Protein AF-X1GRN2-F1 (afdb_monomer_lite)

Structure (mmCIF, N/CA/C/O backbone):
data_AF-X1GRN2-F1
#
_entry.id   AF-X1GRN2-F1
#
loop_
_atom_site.group_PDB
_atom_site.id
_atom_site.type_symbol
_atom_site.label_atom_id
_atom_site.label_alt_id
_atom_site.label_comp_id
_atom_site.label_asym_id
_atom_site.label_entity_id
_atom_site.label_seq_id
_atom_site.pdbx_PDB_ins_code
_atom_site.Cartn_x
_atom_site.Cartn_y
_atom_site.Cartn_z
_atom_site.occupancy
_atom_site.B_iso_or_equiv
_atom_site.auth_seq_id
_atom_site.auth_comp_id
_atom_site.auth_asym_id
_atom_site.auth_atom_id
_atom_site.pdbx_PDB_model_num
ATOM 1 N N . MET A 1 1 ? -11.499 -2.468 15.805 1.00 91.88 1 MET A N 1
ATOM 2 C CA . MET A 1 1 ? -10.152 -2.960 15.404 1.00 91.88 1 MET A CA 1
ATOM 3 C C . MET A 1 1 ? -9.260 -1.812 14.922 1.00 91.88 1 MET A C 1
ATOM 5 O O . MET A 1 1 ? -9.743 -0.946 14.208 1.00 91.88 1 MET A O 1
ATOM 9 N N . GLN A 1 2 ? -7.963 -1.822 15.262 1.00 95.19 2 GLN A N 1
ATOM 10 C CA . GLN A 1 2 ? -7.002 -0.780 14.858 1.00 95.19 2 GLN A CA 1
ATOM 11 C C . GLN A 1 2 ? -6.201 -1.164 13.611 1.00 95.19 2 GLN A C 1
ATOM 13 O O . GLN A 1 2 ? -5.688 -2.275 13.525 1.00 95.19 2 GLN A O 1
ATOM 18 N N . LEU A 1 3 ? -6.020 -0.231 12.679 1.00 97.25 3 LEU A N 1
ATOM 19 C CA . LEU A 1 3 ? -5.101 -0.353 11.545 1.00 97.25 3 LEU A CA 1
ATOM 20 C C . LEU A 1 3 ? -4.043 0.745 11.642 1.00 97.25 3 LEU A C 1
ATOM 22 O O . LEU A 1 3 ? -4.374 1.903 11.893 1.00 97.25 3 LEU A O 1
ATOM 26 N N . ARG A 1 4 ? -2.771 0.418 11.410 1.00 98.19 4 ARG A N 1
ATOM 27 C CA . ARG A 1 4 ? -1.674 1.397 11.471 1.00 98.19 4 ARG A CA 1
ATOM 28 C C . ARG A 1 4 ? -1.023 1.559 10.108 1.00 98.19 4 ARG A C 1
ATOM 30 O O . ARG A 1 4 ? -0.645 0.565 9.492 1.00 98.19 4 ARG A O 1
ATOM 37 N N . LEU A 1 5 ? -0.854 2.798 9.650 1.00 97.94 5 LEU A N 1
ATOM 38 C CA . LEU A 1 5 ? -0.146 3.097 8.404 1.00 97.94 5 LEU A CA 1
ATOM 39 C C . LEU A 1 5 ? 1.332 2.689 8.465 1.00 97.94 5 LEU A C 1
ATOM 41 O O . LEU A 1 5 ? 1.926 2.597 9.542 1.00 97.94 5 LEU A O 1
ATOM 45 N N . HIS A 1 6 ? 1.952 2.478 7.303 1.00 96.12 6 HIS A N 1
ATOM 46 C CA . HIS A 1 6 ? 3.406 2.327 7.251 1.00 96.12 6 HIS A CA 1
ATOM 47 C C . HIS A 1 6 ? 4.138 3.578 7.747 1.00 96.12 6 HIS A C 1
ATOM 49 O O . HIS A 1 6 ? 3.748 4.712 7.474 1.00 96.12 6 HIS A O 1
ATOM 55 N N . ASP A 1 7 ? 5.268 3.359 8.425 1.00 92.50 7 ASP A N 1
ATOM 56 C CA . ASP A 1 7 ? 6.076 4.430 9.019 1.00 92.50 7 ASP A CA 1
ATOM 57 C C . ASP A 1 7 ? 6.679 5.383 7.969 1.00 92.50 7 ASP A C 1
ATOM 59 O O . ASP A 1 7 ? 7.041 6.514 8.295 1.00 92.50 7 ASP A O 1
ATOM 63 N N . ASN A 1 8 ? 6.790 4.925 6.717 1.00 89.56 8 ASN A N 1
ATOM 64 C CA . ASN A 1 8 ? 7.317 5.674 5.579 1.00 89.56 8 ASN A CA 1
ATOM 65 C C . ASN A 1 8 ? 6.245 6.429 4.776 1.00 89.56 8 ASN A C 1
ATOM 67 O O . ASN A 1 8 ? 6.605 7.023 3.762 1.00 89.56 8 ASN A O 1
ATOM 71 N N . VAL A 1 9 ? 4.976 6.428 5.203 1.00 92.25 9 VAL A N 1
ATOM 72 C CA . VAL A 1 9 ? 3.949 7.302 4.616 1.00 92.25 9 VAL A CA 1
ATOM 73 C C . VAL A 1 9 ? 4.321 8.756 4.904 1.00 92.25 9 VAL A C 1
ATOM 75 O O . VAL A 1 9 ? 4.474 9.157 6.060 1.00 92.25 9 VAL A O 1
ATOM 78 N N 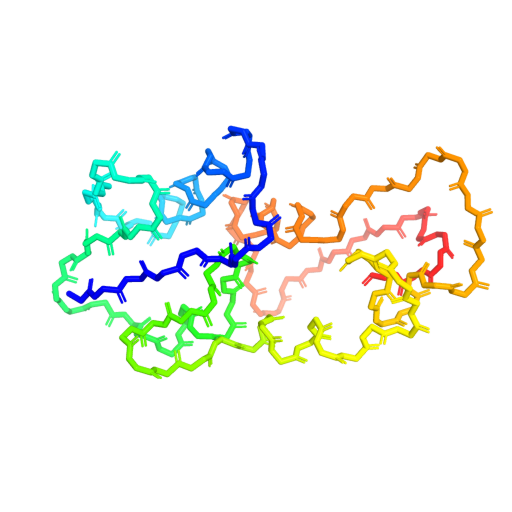. GLN A 1 10 ? 4.501 9.540 3.842 1.00 89.25 10 GLN A N 1
ATOM 79 C CA . GLN A 1 10 ? 5.012 10.914 3.910 1.00 89.25 10 GLN A CA 1
ATOM 80 C C . GLN A 1 10 ? 4.064 11.926 3.278 1.00 89.25 10 GLN A C 1
ATOM 82 O O . GLN A 1 10 ? 4.087 13.102 3.646 1.00 89.25 10 GLN A O 1
ATOM 87 N N . PHE A 1 11 ? 3.237 11.496 2.328 1.00 93.00 11 PHE A N 1
ATOM 88 C CA . PHE A 1 11 ? 2.403 12.389 1.544 1.00 93.00 11 PHE A CA 1
ATOM 89 C C . PHE A 1 11 ? 0.920 12.211 1.859 1.00 93.00 11 PHE A C 1
ATOM 91 O O . PHE A 1 11 ? 0.421 11.105 2.043 1.00 93.00 11 PHE A O 1
ATOM 98 N N . ILE A 1 12 ? 0.176 13.319 1.819 1.00 94.88 12 ILE A N 1
ATOM 99 C CA . ILE A 1 12 ? -1.274 13.327 2.070 1.00 94.88 12 ILE A CA 1
ATOM 100 C C . ILE A 1 12 ? -2.019 12.407 1.093 1.00 94.88 12 ILE A C 1
ATOM 102 O O . ILE A 1 12 ? -2.999 11.773 1.473 1.00 94.88 12 ILE A O 1
ATOM 106 N N . TYR A 1 13 ? -1.555 12.281 -0.155 1.00 95.31 13 TYR A N 1
ATOM 107 C CA . TYR A 1 13 ? -2.217 11.400 -1.117 1.00 95.31 13 TYR A CA 1
ATOM 108 C C . TYR A 1 13 ? -2.155 9.924 -0.697 1.00 95.31 13 TYR A C 1
ATOM 110 O O . TYR A 1 13 ? -3.068 9.180 -1.024 1.00 95.31 13 TYR A O 1
ATOM 118 N N . GLU A 1 14 ? -1.129 9.493 0.039 1.00 96.38 14 GLU A N 1
ATOM 119 C CA . GLU A 1 14 ? -1.003 8.114 0.526 1.00 96.38 14 GLU A CA 1
ATOM 120 C C . GLU A 1 14 ? -2.028 7.829 1.627 1.00 96.38 14 GLU A C 1
ATOM 122 O O . GLU A 1 14 ? -2.693 6.794 1.600 1.00 96.38 14 GLU A O 1
ATOM 127 N N . LEU A 1 15 ? -2.234 8.792 2.534 1.00 97.25 15 LEU A N 1
ATOM 128 C CA . LEU A 1 15 ? -3.321 8.752 3.513 1.00 97.25 15 LEU A CA 1
ATOM 129 C C . LEU A 1 15 ? -4.681 8.654 2.809 1.00 97.25 15 LEU A C 1
ATOM 131 O O . LEU A 1 15 ? -5.510 7.820 3.166 1.00 97.25 15 LEU A O 1
ATOM 135 N N . VAL A 1 16 ? -4.897 9.473 1.776 1.00 97.69 16 VAL A N 1
ATOM 136 C CA . VAL A 1 16 ? -6.135 9.441 0.984 1.00 97.69 16 VAL A CA 1
ATOM 137 C C . VAL A 1 16 ? -6.297 8.101 0.263 1.00 97.69 16 VAL A C 1
ATOM 139 O O . VAL A 1 16 ? -7.404 7.576 0.216 1.00 97.69 16 VAL A O 1
ATOM 142 N N . MET A 1 17 ? -5.228 7.505 -0.267 1.00 97.88 17 MET A N 1
ATOM 143 C CA . MET A 1 17 ? -5.298 6.177 -0.884 1.00 97.88 17 MET A CA 1
ATOM 144 C C . MET A 1 17 ? -5.675 5.095 0.134 1.00 97.88 17 MET A C 1
ATOM 146 O O . MET A 1 17 ? -6.521 4.261 -0.176 1.00 97.88 17 MET A O 1
ATOM 150 N N . ALA A 1 18 ? -5.126 5.138 1.352 1.00 97.56 18 ALA A N 1
ATOM 151 C CA . ALA A 1 18 ? -5.508 4.225 2.433 1.00 97.56 18 ALA A CA 1
ATOM 152 C C . ALA A 1 18 ? -6.999 4.361 2.799 1.00 97.56 18 ALA A C 1
ATOM 154 O O . ALA A 1 18 ? -7.716 3.367 2.890 1.00 97.56 18 ALA A O 1
ATOM 155 N N . GLN A 1 19 ? -7.492 5.599 2.922 1.00 97.56 19 GLN A N 1
ATOM 156 C CA . GLN A 1 19 ? -8.913 5.890 3.150 1.00 97.56 19 GLN A CA 1
ATOM 157 C C . GLN A 1 19 ? -9.800 5.349 2.020 1.00 97.56 19 GLN A C 1
ATOM 159 O O . GLN A 1 19 ? -10.837 4.737 2.267 1.00 97.56 19 GLN A O 1
ATOM 164 N N . ARG A 1 20 ? -9.394 5.560 0.762 1.00 97.69 20 ARG A N 1
ATOM 165 C CA . ARG A 1 20 ? -10.137 5.089 -0.416 1.00 97.69 20 ARG A CA 1
ATOM 166 C C . ARG A 1 20 ? -10.145 3.569 -0.520 1.00 97.69 20 ARG A C 1
ATOM 168 O O . ARG A 1 20 ? -11.156 3.019 -0.936 1.00 97.69 20 ARG A O 1
ATOM 175 N N . GLU A 1 21 ? -9.058 2.906 -0.140 1.00 95.69 21 GLU A N 1
ATOM 176 C CA . GLU A 1 21 ? -8.962 1.446 -0.103 1.00 95.69 21 GLU A CA 1
ATOM 177 C C . GLU A 1 21 ? -9.968 0.845 0.890 1.00 95.69 21 GLU A C 1
ATOM 179 O O . GLU A 1 21 ? -10.709 -0.068 0.525 1.00 95.69 21 GLU A O 1
ATOM 184 N N . LEU A 1 22 ? -10.063 1.401 2.104 1.00 95.31 22 LEU A N 1
ATOM 185 C CA . LEU A 1 22 ? -11.067 0.984 3.090 1.00 95.31 22 LEU A CA 1
ATOM 186 C C . LEU A 1 22 ? -12.494 1.288 2.618 1.00 95.31 22 LEU A C 1
ATOM 188 O O . LEU A 1 22 ? -13.353 0.408 2.653 1.00 95.31 22 LEU A O 1
ATOM 192 N N . ALA A 1 23 ? -12.734 2.491 2.090 1.00 95.06 23 ALA A N 1
ATOM 193 C CA . ALA A 1 23 ? -14.046 2.872 1.572 1.00 95.06 23 ALA A CA 1
ATOM 194 C C . ALA A 1 23 ? -14.506 1.962 0.415 1.00 95.06 23 ALA A C 1
ATOM 196 O O . ALA A 1 23 ? -15.663 1.553 0.374 1.00 95.06 23 ALA A O 1
ATOM 197 N N . ALA A 1 24 ? -13.604 1.596 -0.503 1.00 93.50 24 ALA A N 1
ATOM 198 C CA . ALA A 1 24 ? -13.896 0.666 -1.598 1.00 93.50 24 ALA A CA 1
ATOM 199 C C . ALA A 1 24 ? -14.172 -0.763 -1.105 1.00 93.50 24 ALA A C 1
ATOM 201 O O . ALA A 1 24 ? -14.940 -1.498 -1.723 1.00 93.50 24 ALA A O 1
ATOM 202 N N . ALA A 1 25 ? -13.586 -1.152 0.029 1.00 91.12 25 ALA A N 1
ATOM 203 C CA . ALA A 1 25 ? -13.907 -2.399 0.712 1.00 91.12 25 ALA A CA 1
ATOM 204 C C . ALA A 1 25 ? -15.227 -2.339 1.510 1.00 91.12 25 ALA A C 1
ATOM 206 O O . ALA A 1 25 ? -15.605 -3.347 2.105 1.00 91.12 25 ALA A O 1
ATOM 207 N N . GLY A 1 26 ? -15.932 -1.198 1.510 1.00 92.06 26 GLY A N 1
ATOM 208 C CA . GLY A 1 26 ? -17.170 -0.995 2.266 1.00 92.06 26 GLY A CA 1
ATOM 209 C C . GLY A 1 26 ? -16.942 -0.876 3.773 1.00 92.06 26 GLY A C 1
ATOM 210 O O . GLY A 1 26 ? -17.807 -1.265 4.550 1.00 92.06 26 GLY A O 1
ATOM 211 N N . ILE A 1 27 ? -15.760 -0.408 4.180 1.00 93.12 27 ILE A N 1
ATOM 212 C CA . ILE A 1 27 ? -15.345 -0.330 5.579 1.00 93.12 27 ILE A CA 1
ATOM 213 C C . ILE A 1 27 ? -15.470 1.111 6.060 1.00 93.12 27 ILE A C 1
ATOM 215 O O . ILE A 1 27 ? -14.782 1.994 5.546 1.00 93.12 27 ILE A O 1
ATOM 219 N N . ASP A 1 28 ? -16.303 1.322 7.077 1.00 93.75 28 ASP A N 1
ATOM 220 C CA . ASP A 1 28 ? -16.355 2.581 7.816 1.00 93.75 28 ASP A CA 1
ATOM 221 C C . ASP A 1 28 ? -15.168 2.682 8.780 1.00 93.75 28 ASP A C 1
ATOM 223 O O . ASP A 1 28 ? -14.775 1.701 9.423 1.00 93.75 28 ASP A O 1
ATOM 227 N N . PHE A 1 29 ? -14.593 3.880 8.877 1.00 95.88 29 PHE A N 1
ATOM 228 C CA . PHE A 1 29 ? -13.407 4.133 9.685 1.00 95.88 29 PHE A CA 1
ATOM 229 C C . PHE A 1 29 ? -13.390 5.547 10.271 1.00 95.88 29 PHE A C 1
ATOM 231 O O . PHE A 1 29 ? -13.903 6.495 9.674 1.00 95.88 29 PHE A O 1
ATOM 238 N N . GLU A 1 30 ? -12.706 5.690 11.400 1.00 97.19 30 GLU A N 1
ATOM 239 C CA . GLU A 1 30 ? -12.285 6.968 11.971 1.00 97.19 30 GLU A CA 1
ATOM 240 C C . GLU A 1 30 ? -10.758 7.059 11.939 1.00 97.19 30 GLU A C 1
ATOM 242 O O . GLU A 1 30 ? -10.063 6.064 12.136 1.00 97.19 30 GLU A O 1
ATOM 247 N N . VAL A 1 31 ? -10.220 8.247 11.667 1.00 97.19 31 VAL A N 1
ATOM 248 C CA . VAL A 1 31 ? -8.769 8.477 11.607 1.00 97.19 31 VAL A CA 1
ATOM 249 C C . VAL A 1 31 ? -8.338 9.231 12.859 1.00 97.19 31 VAL A C 1
ATOM 251 O O . VAL A 1 31 ? -8.947 10.240 13.211 1.00 97.19 31 VAL A O 1
ATOM 254 N N . SER A 1 32 ? -7.280 8.759 13.515 1.00 97.06 32 SER A N 1
ATOM 255 C CA . SER A 1 32 ? -6.683 9.412 14.682 1.00 97.06 32 SER A CA 1
ATOM 256 C C . SER A 1 32 ? -6.132 10.806 14.360 1.00 97.06 32 SER A C 1
ATOM 258 O O . SER A 1 32 ? -5.804 11.122 13.216 1.00 97.06 32 SER A O 1
ATOM 260 N N . GLU A 1 33 ? -5.947 11.637 15.390 1.00 96.19 33 GLU A N 1
ATOM 261 C CA . GLU A 1 33 ? -5.403 12.999 15.242 1.00 96.19 33 GLU A CA 1
ATOM 262 C C . GLU A 1 33 ? -3.991 13.033 14.633 1.00 96.19 33 GLU A C 1
ATOM 264 O O . GLU A 1 33 ? -3.646 13.969 13.914 1.00 96.19 33 GLU A O 1
ATOM 269 N N . ASP A 1 34 ? -3.175 12.002 14.884 1.00 94.31 34 ASP A N 1
ATOM 270 C CA . ASP A 1 34 ? -1.833 11.872 14.302 1.00 94.31 34 ASP A CA 1
ATOM 271 C C . ASP A 1 34 ? -1.846 11.404 12.835 1.00 94.31 34 ASP A C 1
ATOM 273 O O . ASP A 1 34 ? -0.788 11.319 12.207 1.00 94.31 34 ASP A O 1
ATOM 277 N N . LEU A 1 35 ? -3.035 11.120 12.286 1.00 96.38 35 LEU A N 1
ATOM 278 C CA . LEU A 1 35 ? -3.280 10.642 10.927 1.00 96.38 35 LEU A CA 1
ATOM 279 C C . LEU A 1 35 ? -2.579 9.316 10.591 1.00 96.38 35 LEU A C 1
ATOM 281 O O . LEU A 1 35 ? -2.350 9.021 9.416 1.00 96.38 35 LEU A O 1
ATOM 285 N N . ARG A 1 36 ? -2.212 8.512 11.598 1.00 96.94 36 ARG A N 1
ATOM 286 C CA . ARG A 1 36 ? -1.486 7.242 11.405 1.00 96.94 36 ARG A CA 1
ATOM 287 C C . ARG A 1 36 ? -2.270 6.003 11.786 1.00 96.94 36 ARG A C 1
ATOM 289 O O . ARG A 1 36 ? -1.891 4.912 11.352 1.00 96.94 36 ARG A O 1
ATOM 296 N N . VAL A 1 37 ? -3.312 6.148 12.594 1.00 97.81 37 VAL A N 1
ATOM 297 C CA . VAL A 1 37 ? -4.125 5.040 13.085 1.00 97.81 37 VAL A CA 1
ATOM 298 C C . VAL A 1 37 ? -5.552 5.211 12.594 1.00 97.81 37 VAL A C 1
ATOM 300 O O . VAL A 1 37 ? -6.097 6.311 12.561 1.00 97.81 37 VAL A O 1
ATOM 303 N N . PHE A 1 38 ? -6.134 4.103 12.162 1.00 97.44 38 PHE A N 1
ATOM 304 C CA . PHE A 1 38 ? -7.514 4.028 11.728 1.00 97.44 38 PHE A CA 1
ATOM 305 C C . PHE A 1 38 ? -8.242 3.081 12.667 1.00 97.44 38 PHE A C 1
ATOM 307 O O . PHE A 1 38 ? -7.824 1.935 12.845 1.00 97.44 38 PHE A O 1
ATOM 314 N N . GLU A 1 39 ? -9.325 3.564 13.250 1.00 96.38 39 GLU A N 1
ATOM 315 C CA . GLU A 1 39 ? -10.258 2.757 14.020 1.00 96.38 39 GLU A CA 1
ATOM 316 C C . GLU A 1 39 ? -11.362 2.288 13.081 1.00 96.38 39 GLU A C 1
ATOM 318 O O . GLU A 1 39 ? -12.025 3.100 12.435 1.00 96.38 39 GLU A O 1
ATOM 323 N N . VAL A 1 40 ? -11.545 0.975 12.977 1.00 93.94 40 VAL A N 1
ATOM 324 C CA . VAL A 1 40 ? -12.600 0.362 12.162 1.00 93.94 40 VAL A CA 1
ATOM 325 C C . VAL A 1 40 ? -13.531 -0.472 13.031 1.00 93.94 40 VAL A C 1
ATOM 327 O O . VAL A 1 40 ? -13.107 -1.022 14.053 1.00 93.94 40 VAL A O 1
ATOM 330 N N . GLN A 1 41 ? -14.799 -0.577 12.629 1.00 85.06 41 GLN A N 1
ATOM 331 C CA . GLN A 1 41 ? -15.797 -1.360 13.363 1.00 85.06 41 GLN A CA 1
ATOM 332 C C . GLN A 1 41 ? -15.427 -2.852 13.420 1.00 85.06 41 GLN A C 1
ATOM 334 O O . GLN A 1 41 ? -14.780 -3.393 12.520 1.00 85.06 41 GLN A O 1
ATOM 339 N N . ASP A 1 42 ? -15.842 -3.524 14.492 1.00 69.44 42 ASP A N 1
ATOM 340 C CA . ASP A 1 42 ? -15.618 -4.959 14.666 1.00 69.44 42 ASP A CA 1
ATOM 341 C C . ASP A 1 42 ? -16.577 -5.782 13.779 1.00 69.44 42 ASP A C 1
ATOM 343 O O . ASP A 1 42 ? -17.712 -5.378 13.532 1.00 69.44 42 ASP A O 1
ATOM 347 N N . GLY A 1 43 ? -16.122 -6.943 13.286 1.00 67.00 43 GLY A N 1
ATOM 348 C CA . GLY A 1 43 ? -16.890 -7.819 12.377 1.00 67.00 43 GLY A CA 1
ATOM 349 C C . GLY A 1 43 ? -16.410 -7.842 10.918 1.00 67.00 43 GLY A C 1
ATOM 350 O O . GLY A 1 43 ? -17.003 -8.521 10.082 1.00 67.00 43 GLY A O 1
ATOM 351 N N . LEU A 1 44 ? -15.329 -7.125 10.613 1.00 79.75 44 LEU A N 1
ATOM 352 C CA . LEU A 1 44 ? -14.643 -7.166 9.319 1.00 79.75 44 LEU A CA 1
ATOM 353 C C . LEU A 1 44 ? -13.859 -8.469 9.130 1.00 79.75 44 LEU A C 1
ATOM 355 O O . LEU A 1 44 ? -13.573 -9.165 10.097 1.00 79.75 44 LEU A O 1
ATOM 359 N N . ASP A 1 45 ? -13.477 -8.765 7.887 1.00 86.75 45 ASP A N 1
ATOM 360 C CA . ASP A 1 45 ? -12.537 -9.840 7.551 1.00 86.75 45 ASP A CA 1
ATOM 361 C C . ASP A 1 45 ? -11.084 -9.332 7.712 1.00 86.75 45 ASP A C 1
ATOM 363 O O . ASP A 1 45 ? -10.567 -8.650 6.813 1.00 86.75 45 ASP A O 1
ATOM 367 N N . PRO A 1 46 ? -10.408 -9.612 8.848 1.00 89.94 46 PRO A N 1
ATOM 368 C CA . PRO A 1 46 ? -9.042 -9.155 9.080 1.00 89.94 46 PRO A CA 1
ATOM 369 C C . PRO A 1 46 ? -8.047 -9.831 8.137 1.00 89.94 46 PRO A C 1
ATOM 371 O O . PRO A 1 46 ? -7.041 -9.219 7.778 1.00 89.94 46 PRO A O 1
ATOM 374 N N . GLU A 1 47 ? -8.322 -11.061 7.690 1.00 92.44 47 GLU A N 1
ATOM 375 C CA . GLU A 1 47 ? -7.431 -11.794 6.796 1.00 92.44 47 GLU A CA 1
ATOM 376 C C . GLU A 1 47 ? -7.349 -11.085 5.446 1.00 92.44 47 GLU A C 1
ATOM 378 O O . GLU A 1 47 ? -6.255 -10.842 4.930 1.00 92.44 47 GLU A O 1
ATOM 383 N N . ARG A 1 48 ? -8.488 -10.639 4.905 1.00 91.06 48 ARG A N 1
ATOM 384 C CA . ARG A 1 48 ? -8.494 -9.843 3.674 1.00 91.06 48 ARG A CA 1
ATOM 385 C C . ARG A 1 48 ? -7.635 -8.584 3.804 1.00 91.06 48 ARG A C 1
ATOM 387 O O . ARG A 1 48 ? -6.888 -8.279 2.875 1.00 91.06 48 ARG A O 1
ATOM 394 N N . LEU A 1 49 ? -7.703 -7.867 4.926 1.00 93.38 49 LEU A N 1
ATOM 395 C CA . LEU A 1 49 ? -6.904 -6.654 5.147 1.00 93.38 49 LEU A CA 1
ATOM 396 C C . LEU A 1 49 ? -5.411 -6.962 5.294 1.00 93.38 49 LEU A C 1
ATOM 398 O O . LEU A 1 49 ? -4.592 -6.284 4.668 1.00 93.38 49 LEU A O 1
ATOM 402 N N . LEU A 1 50 ? -5.057 -8.013 6.036 1.00 96.19 50 LEU A N 1
ATOM 403 C CA . LEU A 1 50 ? -3.676 -8.476 6.197 1.00 96.19 50 LEU A CA 1
ATOM 404 C C . LEU A 1 50 ? -3.040 -8.857 4.858 1.00 96.19 50 LEU A C 1
ATOM 406 O O . LEU A 1 50 ? -1.909 -8.469 4.570 1.00 96.19 50 LEU A O 1
ATOM 410 N N . ARG A 1 51 ? -3.787 -9.573 4.014 1.00 94.88 51 ARG A N 1
ATOM 411 C CA . ARG A 1 51 ? -3.312 -10.058 2.713 1.00 94.88 51 ARG A CA 1
ATOM 412 C C . ARG A 1 51 ? -3.286 -8.980 1.642 1.00 94.88 51 ARG A C 1
ATOM 414 O O . ARG A 1 51 ? -2.446 -9.022 0.740 1.00 94.88 51 ARG A O 1
ATOM 421 N N . ARG A 1 52 ? -4.251 -8.054 1.663 1.00 92.31 52 ARG A N 1
ATOM 422 C CA . ARG A 1 52 ? -4.534 -7.207 0.497 1.00 92.31 52 ARG A CA 1
ATOM 423 C C . ARG A 1 52 ? -4.136 -5.756 0.637 1.00 92.31 52 ARG A C 1
ATOM 425 O O . ARG A 1 52 ? -3.769 -5.194 -0.396 1.00 92.31 52 ARG A O 1
ATOM 432 N N . SER A 1 53 ? -4.195 -5.190 1.836 1.00 95.25 53 SER A N 1
ATOM 433 C CA . SER A 1 53 ? -4.011 -3.753 2.031 1.00 95.25 53 SER A CA 1
ATOM 434 C C . SER A 1 53 ? -2.654 -3.257 1.531 1.00 95.25 53 SER A C 1
ATOM 436 O O . SER A 1 53 ? -1.655 -3.978 1.571 1.00 95.25 53 SER A O 1
ATOM 438 N N . ALA A 1 54 ? -2.633 -2.038 0.997 1.00 96.19 54 ALA A N 1
ATOM 439 C CA . ALA A 1 54 ? -1.426 -1.442 0.438 1.00 96.19 54 ALA A CA 1
ATOM 440 C C . ALA A 1 54 ? -0.688 -0.580 1.461 1.00 96.19 54 ALA A C 1
ATOM 442 O O . ALA A 1 54 ? 0.538 -0.581 1.494 1.00 96.19 54 ALA A O 1
ATOM 443 N N . TYR A 1 55 ? -1.430 0.193 2.257 1.00 97.06 55 TYR A N 1
ATOM 444 C CA . TYR A 1 55 ? -0.891 1.296 3.061 1.00 97.06 55 TYR A CA 1
ATOM 445 C C . TYR A 1 55 ? -0.852 1.035 4.567 1.00 97.06 55 TYR A C 1
ATOM 447 O O . TYR A 1 55 ? -0.307 1.856 5.311 1.00 97.06 55 TYR A O 1
ATOM 455 N N . PHE A 1 56 ? -1.348 -0.112 5.019 1.00 97.44 56 PHE A N 1
ATOM 456 C CA . PHE A 1 56 ? -1.315 -0.488 6.425 1.00 97.44 56 PHE A CA 1
ATOM 457 C C . PHE A 1 56 ? -0.134 -1.414 6.707 1.00 97.44 56 PHE A C 1
ATOM 459 O O . PHE A 1 56 ? 0.043 -2.442 6.060 1.00 97.44 56 PHE A O 1
ATOM 466 N N . LYS A 1 57 ? 0.669 -1.046 7.704 1.00 97.88 57 LYS A N 1
ATOM 467 C CA . LYS A 1 57 ? 1.729 -1.881 8.269 1.00 97.88 57 LYS A CA 1
ATOM 468 C C . LYS A 1 57 ? 1.150 -3.032 9.080 1.00 97.88 57 LYS A C 1
ATOM 470 O O . LYS A 1 57 ? 1.687 -4.134 9.012 1.00 97.88 57 LYS A O 1
ATOM 475 N N . SER A 1 58 ? 0.092 -2.770 9.847 1.00 97.88 58 SER A N 1
ATOM 476 C CA . SER A 1 58 ? -0.532 -3.770 10.711 1.00 97.88 58 SER A CA 1
ATOM 477 C C . SER A 1 58 ? -2.052 -3.651 10.776 1.00 97.88 58 SER A C 1
ATOM 479 O O . SER A 1 58 ? -2.617 -2.565 10.603 1.00 97.88 58 SER A O 1
ATOM 481 N N . VAL A 1 59 ? -2.679 -4.792 11.061 1.00 96.38 59 VAL A N 1
ATOM 482 C CA . VAL A 1 59 ? -4.095 -4.958 11.400 1.00 96.38 59 VAL A CA 1
ATOM 483 C C . VAL A 1 59 ? -4.143 -5.559 12.802 1.00 96.38 59 VAL A C 1
ATOM 485 O O . VAL A 1 59 ? -3.771 -6.711 13.008 1.00 96.38 59 VAL A O 1
ATOM 488 N N . GLY A 1 60 ? -4.520 -4.755 13.792 1.00 94.44 60 GLY A N 1
ATOM 489 C CA . GLY A 1 60 ? -4.251 -5.058 15.194 1.00 94.44 60 GLY A CA 1
ATOM 490 C C . GLY A 1 60 ? -2.745 -5.201 15.434 1.00 94.44 60 GLY A C 1
ATOM 491 O O . GLY A 1 60 ? -1.959 -4.321 15.069 1.00 94.44 60 GLY A O 1
ATOM 492 N N . GLU A 1 61 ? -2.354 -6.326 16.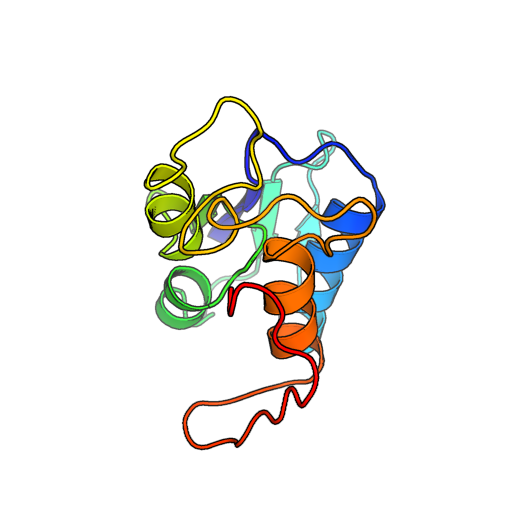027 1.00 94.69 61 GLU A N 1
ATOM 493 C CA . GLU A 1 61 ? -0.954 -6.672 16.313 1.00 94.69 61 GLU A CA 1
ATOM 494 C C . GLU A 1 61 ? -0.256 -7.400 15.147 1.00 94.69 61 GLU A C 1
ATOM 496 O O . GLU A 1 61 ? 0.969 -7.516 15.135 1.00 94.69 61 GLU A O 1
ATOM 501 N N . GLU A 1 62 ? -1.013 -7.853 14.144 1.00 97.25 62 GLU A N 1
ATOM 502 C CA . GLU A 1 62 ? -0.516 -8.652 13.021 1.00 97.25 62 GLU A CA 1
ATOM 503 C C . GLU A 1 62 ? 0.011 -7.757 11.889 1.00 97.25 62 GLU A C 1
ATOM 505 O O . GLU A 1 62 ? -0.626 -6.773 11.498 1.00 97.25 62 GLU A O 1
ATOM 510 N N . LEU A 1 63 ? 1.178 -8.096 11.333 1.00 98.12 63 LEU A N 1
ATOM 511 C CA . LEU A 1 63 ? 1.783 -7.365 10.213 1.00 98.12 63 LEU A CA 1
ATOM 512 C C . LEU A 1 63 ? 1.175 -7.800 8.875 1.00 98.12 63 LEU A C 1
ATOM 514 O O . LEU A 1 63 ? 0.901 -8.977 8.654 1.00 98.12 63 LEU A O 1
ATOM 518 N N . THR A 1 64 ? 1.005 -6.853 7.954 1.00 97.81 64 THR A N 1
ATOM 519 C CA . THR A 1 64 ? 0.438 -7.133 6.626 1.00 97.81 64 THR A CA 1
ATOM 520 C C . THR A 1 64 ? 1.449 -7.800 5.695 1.00 97.81 64 THR A C 1
ATOM 522 O O . THR A 1 64 ? 2.658 -7.569 5.779 1.00 97.81 64 THR A O 1
ATOM 525 N N . ASP A 1 65 ? 0.955 -8.557 4.714 1.00 96.12 65 ASP A N 1
ATOM 526 C CA . ASP A 1 65 ? 1.787 -9.141 3.654 1.00 96.12 65 ASP A CA 1
ATOM 527 C C . ASP A 1 65 ? 2.571 -8.057 2.902 1.00 96.12 65 ASP A C 1
ATOM 529 O O . ASP A 1 65 ? 3.734 -8.250 2.542 1.00 96.12 65 ASP A O 1
ATOM 533 N N . TYR A 1 66 ? 1.963 -6.883 2.700 1.00 95.12 66 TYR A N 1
ATOM 534 C CA . TYR A 1 66 ? 2.625 -5.768 2.027 1.00 95.12 66 TYR A CA 1
ATOM 535 C C . TYR A 1 66 ? 3.812 -5.230 2.836 1.00 95.12 66 TYR A C 1
ATOM 537 O O . TYR A 1 66 ? 4.857 -4.909 2.263 1.00 95.12 66 TYR A O 1
ATOM 545 N N . HIS A 1 67 ? 3.705 -5.202 4.169 1.00 95.75 67 HIS A N 1
ATOM 546 C CA . HIS A 1 67 ? 4.827 -4.876 5.045 1.00 95.75 67 HIS A CA 1
ATOM 547 C C . HIS A 1 67 ? 5.988 -5.856 4.901 1.00 95.75 67 HIS A C 1
ATOM 549 O O . HIS A 1 67 ? 7.135 -5.412 4.784 1.00 95.75 67 HIS A O 1
ATOM 555 N N . PHE A 1 68 ? 5.707 -7.159 4.835 1.00 94.69 68 PHE A N 1
ATOM 556 C CA . PHE A 1 68 ? 6.733 -8.174 4.596 1.00 94.69 68 PHE A CA 1
ATOM 557 C C . PHE A 1 68 ? 7.380 -8.032 3.211 1.00 94.69 68 PHE A C 1
ATOM 559 O O . PHE A 1 68 ? 8.606 -8.072 3.105 1.00 94.69 68 PHE A O 1
ATOM 566 N N . ILE A 1 69 ? 6.594 -7.785 2.156 1.00 92.50 69 ILE A N 1
ATOM 567 C CA . ILE A 1 69 ? 7.102 -7.562 0.789 1.00 92.50 69 ILE A CA 1
ATOM 568 C C . ILE A 1 69 ? 8.095 -6.390 0.744 1.00 92.50 69 ILE A C 1
ATOM 570 O O . ILE A 1 69 ? 9.158 -6.501 0.126 1.00 92.50 69 ILE A O 1
ATOM 574 N N . GLN A 1 70 ? 7.790 -5.284 1.429 1.00 91.81 70 GLN A N 1
ATOM 575 C CA . GLN A 1 70 ? 8.672 -4.115 1.489 1.00 91.81 70 GLN A CA 1
ATOM 576 C C . GLN A 1 70 ? 10.033 -4.411 2.143 1.00 91.81 70 GLN A C 1
ATOM 578 O O . GLN A 1 70 ? 11.015 -3.748 1.803 1.00 91.81 70 GLN A O 1
ATOM 583 N N . GLN A 1 71 ? 10.138 -5.423 3.018 1.00 89.94 71 GLN A N 1
ATOM 584 C CA . GLN A 1 71 ? 11.414 -5.805 3.643 1.00 89.94 71 GLN A CA 1
ATOM 585 C C . GLN A 1 71 ? 12.419 -6.396 2.642 1.00 89.94 71 GLN A C 1
ATOM 587 O O . GLN A 1 71 ? 13.622 -6.375 2.892 1.00 89.94 71 GLN A O 1
ATOM 592 N N . TYR A 1 72 ? 11.962 -6.864 1.475 1.00 88.56 72 TYR A N 1
ATOM 593 C CA . TYR A 1 72 ? 12.831 -7.343 0.392 1.00 88.56 72 TYR A CA 1
ATOM 594 C C . TYR A 1 72 ? 13.413 -6.211 -0.471 1.00 88.56 72 TYR A C 1
ATOM 596 O O . TYR A 1 72 ? 13.902 -6.445 -1.579 1.00 88.56 72 TYR A O 1
ATOM 604 N N . ASN A 1 73 ? 13.373 -4.970 0.013 1.00 88.81 73 ASN A N 1
ATOM 605 C CA . ASN A 1 73 ? 14.048 -3.847 -0.616 1.00 88.81 73 ASN A CA 1
ATOM 606 C C . ASN A 1 73 ? 15.569 -4.058 -0.664 1.00 88.81 73 ASN A C 1
ATOM 608 O O . ASN A 1 73 ? 16.208 -4.412 0.324 1.00 88.81 73 ASN A O 1
ATOM 612 N N . ARG A 1 74 ? 16.160 -3.836 -1.841 1.00 86.88 74 ARG A N 1
ATOM 613 C CA . ARG A 1 74 ? 17.592 -4.062 -2.099 1.00 86.88 74 ARG A CA 1
ATOM 614 C C . ARG A 1 74 ? 18.422 -2.782 -2.071 1.00 86.88 74 ARG A C 1
ATOM 616 O O . ARG A 1 74 ? 19.641 -2.847 -2.213 1.00 86.88 74 ARG A O 1
ATOM 623 N N . THR A 1 75 ? 17.789 -1.622 -1.914 1.00 87.31 75 THR A N 1
ATOM 624 C CA . THR A 1 75 ? 18.456 -0.316 -1.979 1.00 87.31 75 THR A CA 1
ATOM 625 C C . THR A 1 75 ? 1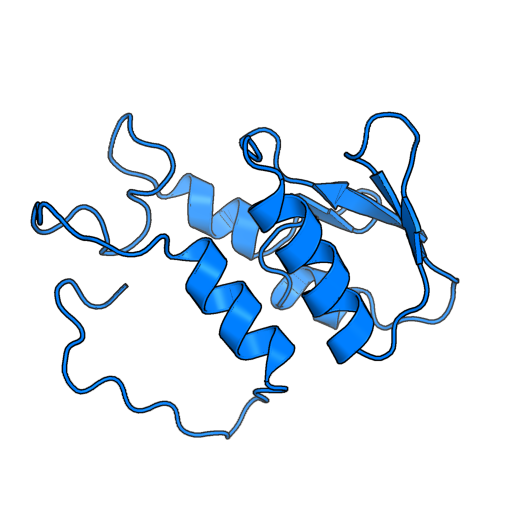8.071 0.571 -0.794 1.00 87.31 75 THR A C 1
ATOM 627 O O . THR A 1 75 ? 17.219 0.223 0.015 1.00 87.31 75 THR A O 1
ATOM 630 N N . ARG A 1 76 ? 18.677 1.762 -0.703 1.00 84.62 76 ARG A N 1
ATOM 631 C CA . ARG A 1 76 ? 18.310 2.773 0.305 1.00 84.62 76 ARG A CA 1
ATOM 632 C C . ARG A 1 76 ? 16.982 3.482 0.014 1.00 84.62 76 ARG A C 1
ATOM 634 O O . ARG A 1 76 ? 16.444 4.138 0.896 1.00 84.62 76 ARG A O 1
ATOM 641 N N . SER A 1 77 ? 16.475 3.409 -1.217 1.00 85.50 77 SER A N 1
ATOM 642 C CA . SER A 1 77 ? 1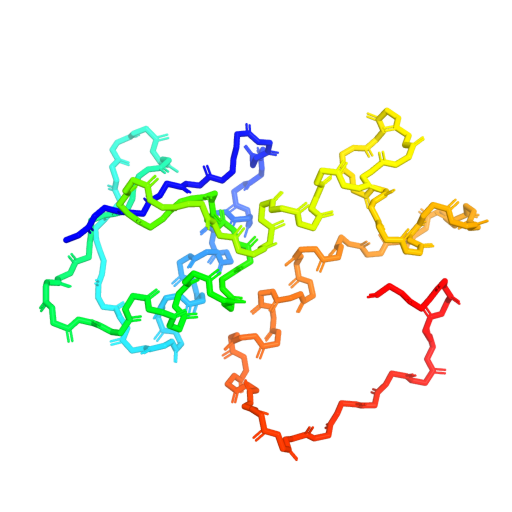5.204 4.039 -1.581 1.00 85.50 77 SER A CA 1
ATOM 643 C C . SER A 1 77 ? 14.054 3.124 -1.181 1.00 85.50 77 SER A C 1
ATOM 645 O O . SER A 1 77 ? 14.006 1.984 -1.633 1.00 85.50 77 SER A O 1
ATOM 647 N N . VAL A 1 78 ? 13.119 3.627 -0.370 1.00 83.12 78 VAL A N 1
ATOM 648 C CA . VAL A 1 78 ? 12.011 2.869 0.252 1.00 83.12 78 VAL A CA 1
ATOM 649 C C . VAL A 1 78 ? 11.101 2.121 -0.733 1.00 83.12 78 VAL A C 1
ATOM 651 O O . VAL A 1 78 ? 10.453 1.154 -0.350 1.00 83.12 78 VAL A O 1
ATOM 654 N N . ASN A 1 79 ? 11.118 2.499 -2.014 1.00 83.69 79 ASN A N 1
ATOM 655 C CA . ASN A 1 79 ? 10.222 1.966 -3.045 1.00 83.69 79 ASN A CA 1
ATOM 656 C C . ASN A 1 79 ? 10.878 0.952 -3.988 1.00 83.69 79 ASN A C 1
ATOM 658 O O . ASN A 1 79 ? 10.291 0.594 -5.000 1.00 83.69 79 ASN A O 1
ATOM 662 N N . GLN A 1 80 ? 12.101 0.503 -3.697 1.00 87.44 80 GLN A N 1
ATOM 663 C CA . GLN A 1 80 ? 12.883 -0.378 -4.575 1.00 87.44 80 GLN A CA 1
ATOM 664 C C . GLN A 1 80 ? 12.840 -1.855 -4.125 1.00 87.44 80 GLN A C 1
ATOM 666 O O . GLN A 1 80 ? 13.850 -2.564 -4.159 1.00 87.44 80 GLN A O 1
ATOM 671 N N . TYR A 1 81 ? 11.671 -2.319 -3.676 1.00 89.81 81 TYR A N 1
ATOM 672 C CA . TYR A 1 81 ? 11.399 -3.729 -3.371 1.00 89.81 81 TYR A CA 1
ATOM 673 C C . TYR A 1 81 ? 11.021 -4.535 -4.622 1.00 89.81 81 TYR A C 1
ATOM 675 O O . TYR A 1 81 ? 10.775 -3.974 -5.690 1.00 89.81 81 TYR A O 1
ATOM 683 N N . LEU A 1 82 ? 11.004 -5.867 -4.488 1.00 90.00 82 LEU A N 1
ATOM 684 C CA . LEU A 1 82 ? 10.734 -6.820 -5.575 1.00 90.00 82 LEU A CA 1
ATOM 685 C C . LEU A 1 82 ? 11.651 -6.588 -6.792 1.00 90.00 82 LEU A C 1
ATOM 687 O O . LEU A 1 82 ? 12.871 -6.535 -6.646 1.00 90.00 82 LEU A O 1
ATOM 691 N N . THR A 1 83 ? 11.085 -6.469 -7.992 1.00 90.19 83 THR A N 1
ATOM 692 C CA . THR A 1 83 ? 11.802 -6.223 -9.253 1.00 90.19 83 THR A CA 1
ATOM 693 C C . THR A 1 83 ? 12.064 -4.738 -9.497 1.00 90.19 83 THR A C 1
ATOM 695 O O . THR A 1 83 ? 12.788 -4.382 -10.429 1.00 90.19 83 THR A O 1
ATOM 698 N N . HIS A 1 84 ? 11.525 -3.849 -8.654 1.00 89.44 84 HIS A N 1
ATOM 699 C CA . HIS A 1 84 ? 11.534 -2.414 -8.916 1.00 89.44 84 HIS A CA 1
ATOM 700 C C . HIS A 1 84 ? 12.951 -1.847 -8.989 1.00 89.44 84 HIS A C 1
ATOM 702 O O . HIS A 1 84 ? 13.168 -0.880 -9.706 1.00 89.44 84 HIS A O 1
ATOM 708 N N . TRP A 1 85 ? 13.941 -2.471 -8.342 1.00 88.44 85 TRP A N 1
ATOM 709 C CA . TRP A 1 85 ? 15.344 -2.044 -8.381 1.00 88.44 85 TRP A CA 1
ATOM 710 C C . TRP A 1 85 ? 16.114 -2.440 -9.653 1.00 88.44 85 TRP A C 1
ATOM 712 O O . TRP A 1 85 ? 17.183 -1.878 -9.884 1.00 88.44 85 TRP A O 1
ATOM 722 N N . PHE A 1 86 ? 15.606 -3.366 -10.480 1.00 88.00 86 PHE A N 1
ATOM 723 C CA . PHE A 1 86 ? 16.374 -3.984 -11.578 1.00 88.00 86 PHE A CA 1
ATOM 724 C C . PHE A 1 86 ? 16.886 -2.982 -12.618 1.00 88.00 86 PHE A C 1
ATOM 726 O O . PHE A 1 86 ? 18.002 -3.131 -13.111 1.00 88.00 86 PHE A O 1
ATOM 733 N N . TYR A 1 87 ? 16.099 -1.959 -12.960 1.00 81.50 87 TYR A N 1
ATOM 734 C CA . TYR A 1 87 ? 16.498 -0.979 -13.970 1.00 81.50 87 TYR A CA 1
ATOM 735 C C . TYR A 1 87 ? 16.065 0.439 -13.589 1.00 81.50 87 TYR A C 1
ATOM 737 O O . TYR A 1 87 ? 14.882 0.643 -13.320 1.00 81.50 87 TYR A O 1
ATOM 745 N N . PRO A 1 88 ? 16.959 1.443 -13.530 1.00 74.69 88 PRO A N 1
ATOM 746 C CA . PRO A 1 88 ? 16.597 2.801 -13.131 1.00 74.69 88 PRO A CA 1
ATOM 747 C C . PRO A 1 88 ? 15.892 3.563 -14.269 1.00 74.69 88 PRO A C 1
ATOM 749 O O . PRO A 1 88 ? 16.467 3.804 -15.325 1.00 74.69 88 PRO A O 1
ATOM 752 N N . TYR A 1 89 ? 14.659 4.013 -14.023 1.00 74.81 89 TYR A N 1
ATOM 753 C CA . TYR A 1 89 ? 13.898 4.908 -14.901 1.00 74.81 89 TYR A CA 1
ATOM 754 C C . TYR A 1 89 ? 13.592 6.210 -14.154 1.00 74.81 89 TYR A C 1
ATOM 756 O O . TYR A 1 89 ? 13.310 6.183 -12.957 1.00 74.81 89 TYR A O 1
ATOM 764 N N . LYS A 1 90 ? 13.617 7.350 -14.856 1.00 74.56 90 LYS A N 1
ATOM 765 C CA . LYS A 1 90 ? 13.364 8.675 -14.254 1.00 74.56 90 LYS A CA 1
ATOM 766 C C . LYS A 1 90 ? 11.893 8.928 -13.880 1.00 74.56 90 LYS A C 1
ATOM 768 O O . LYS A 1 90 ? 11.627 9.879 -13.161 1.00 74.56 90 LYS A O 1
ATOM 773 N N . GLY A 1 91 ? 10.961 8.090 -14.340 1.00 77.19 91 GLY A N 1
ATOM 774 C CA . GLY A 1 91 ? 9.517 8.250 -14.125 1.00 77.19 91 GLY A CA 1
ATOM 775 C C . GLY A 1 91 ? 8.826 6.973 -13.653 1.00 77.19 91 GLY A C 1
ATOM 776 O O . GLY A 1 91 ? 7.792 6.611 -14.202 1.00 77.19 91 GLY A O 1
ATOM 777 N N . LYS A 1 92 ? 9.412 6.247 -12.692 1.00 82.31 92 LYS A N 1
ATOM 778 C CA . LYS A 1 92 ? 8.749 5.064 -12.124 1.00 82.31 92 LYS A CA 1
ATOM 779 C C . LYS A 1 92 ? 7.554 5.468 -11.271 1.00 82.31 92 LYS A C 1
ATOM 781 O O . LYS A 1 92 ? 7.635 6.422 -10.498 1.00 82.31 92 LYS A O 1
ATOM 786 N N . PHE A 1 93 ? 6.478 4.697 -11.374 1.00 86.31 93 PHE A N 1
ATOM 787 C CA . PHE A 1 93 ? 5.372 4.784 -10.432 1.00 86.31 93 PHE A CA 1
ATOM 788 C C . PHE A 1 93 ? 5.782 4.246 -9.054 1.00 86.31 93 PHE A C 1
ATOM 790 O O . PHE A 1 93 ? 6.747 3.496 -8.917 1.00 86.31 93 PHE A O 1
ATOM 797 N N . HIS A 1 94 ? 5.010 4.601 -8.030 1.00 89.19 94 HIS A N 1
ATOM 798 C CA . HIS A 1 94 ? 5.150 4.053 -6.685 1.00 89.19 94 HIS A CA 1
ATOM 799 C C . HIS A 1 94 ? 4.401 2.711 -6.596 1.00 89.19 94 HIS A C 1
ATOM 801 O O . HIS A 1 94 ? 3.174 2.726 -6.716 1.00 89.19 94 HIS A O 1
ATOM 807 N N . PRO A 1 95 ? 5.052 1.553 -6.366 1.00 90.56 95 PRO A N 1
ATOM 808 C CA . PRO A 1 95 ? 4.354 0.263 -6.471 1.00 90.56 95 PRO A CA 1
ATOM 809 C C . PRO A 1 95 ? 3.192 0.118 -5.475 1.00 90.56 95 PRO A C 1
ATOM 811 O O . PRO A 1 95 ? 2.120 -0.366 -5.825 1.00 90.56 95 PRO A O 1
ATOM 814 N N . GLN A 1 96 ? 3.354 0.667 -4.267 1.00 93.00 96 GLN A N 1
ATOM 815 C CA . GLN A 1 96 ? 2.298 0.728 -3.243 1.00 93.00 96 GLN A CA 1
ATOM 816 C C . GLN A 1 96 ? 1.040 1.465 -3.714 1.00 93.00 96 GLN A C 1
ATOM 818 O O . GLN A 1 96 ? -0.070 1.026 -3.428 1.00 93.00 96 GLN A O 1
ATOM 823 N N . MET A 1 97 ? 1.199 2.540 -4.493 1.00 94.06 97 MET A N 1
ATOM 824 C CA . MET A 1 97 ? 0.066 3.269 -5.059 1.00 94.06 97 MET A CA 1
ATOM 825 C C . MET A 1 97 ? -0.692 2.399 -6.063 1.00 94.06 97 MET A C 1
ATOM 827 O O . MET A 1 97 ? -1.917 2.389 -6.047 1.00 94.06 97 MET A O 1
ATOM 831 N N . ILE A 1 98 ? 0.013 1.632 -6.903 1.00 93.25 98 ILE A N 1
ATOM 832 C CA . ILE A 1 98 ? -0.632 0.717 -7.856 1.00 93.25 98 ILE A CA 1
ATOM 833 C C . ILE A 1 98 ? -1.410 -0.368 -7.116 1.00 93.25 98 ILE A C 1
ATOM 835 O O . ILE A 1 98 ? -2.568 -0.612 -7.447 1.00 93.25 98 ILE A O 1
ATOM 839 N N . ARG 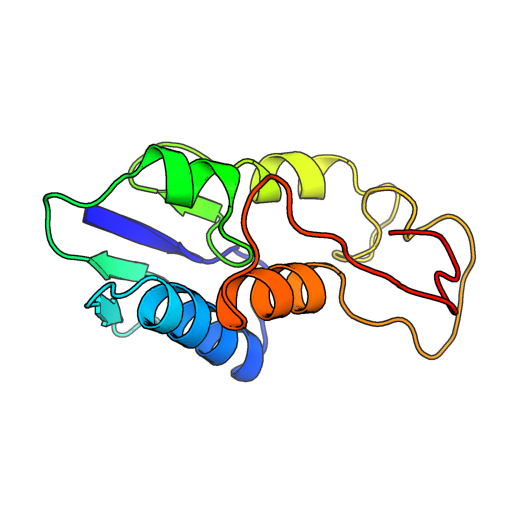A 1 99 ? -0.835 -0.957 -6.059 1.00 94.31 99 ARG A N 1
ATOM 840 C CA . ARG A 1 99 ? -1.551 -1.917 -5.209 1.00 94.31 99 ARG A CA 1
ATOM 841 C C . ARG A 1 99 ? -2.847 -1.330 -4.642 1.00 94.31 99 ARG A C 1
ATOM 843 O O . ARG A 1 99 ? -3.881 -1.989 -4.723 1.00 94.31 99 ARG A O 1
ATOM 850 N N . ALA A 1 100 ? -2.802 -0.105 -4.119 1.00 96.69 100 ALA A N 1
ATOM 851 C CA . ALA A 1 100 ? -3.991 0.559 -3.592 1.00 96.69 100 ALA A CA 1
ATOM 852 C C . ALA A 1 100 ? -5.032 0.815 -4.681 1.00 96.69 100 ALA A C 1
ATOM 854 O O . ALA A 1 100 ? -6.204 0.527 -4.477 1.00 96.69 100 ALA A O 1
ATOM 855 N N . LEU A 1 101 ? -4.614 1.288 -5.860 1.00 96.75 101 LEU A N 1
ATOM 856 C CA . LEU A 1 101 ? -5.517 1.499 -6.992 1.00 96.75 101 LEU A CA 1
ATOM 857 C C . LEU A 1 101 ? -6.225 0.204 -7.405 1.00 96.75 101 LEU A C 1
ATOM 859 O O . LEU A 1 101 ? -7.434 0.232 -7.606 1.00 96.75 101 LEU A O 1
ATOM 863 N N . LEU A 1 102 ? -5.514 -0.930 -7.460 1.00 95.81 102 LEU A N 1
ATOM 864 C CA . LEU A 1 102 ? -6.124 -2.235 -7.748 1.00 95.81 102 LEU A CA 1
ATOM 865 C C . LEU A 1 102 ? -7.177 -2.631 -6.701 1.00 95.81 102 LEU A C 1
ATOM 867 O O . LEU A 1 102 ? -8.220 -3.180 -7.050 1.00 95.81 102 LEU A O 1
ATOM 871 N N . ASN A 1 103 ? -6.936 -2.336 -5.423 1.00 95.62 103 ASN A N 1
ATOM 872 C CA . ASN A 1 103 ? -7.932 -2.575 -4.382 1.00 95.62 103 ASN A CA 1
ATOM 873 C C . ASN A 1 103 ? -9.115 -1.597 -4.475 1.00 95.62 103 ASN A C 1
ATOM 875 O O . ASN A 1 103 ? -10.256 -2.022 -4.320 1.00 95.62 103 ASN A O 1
ATOM 879 N N . ILE A 1 104 ? -8.863 -0.321 -4.785 1.00 97.06 104 ILE A N 1
ATOM 880 C CA . ILE A 1 104 ? -9.886 0.727 -4.926 1.00 97.06 104 ILE A CA 1
ATOM 881 C C . ILE A 1 104 ? -10.853 0.423 -6.075 1.00 97.06 104 ILE A C 1
ATOM 883 O O . ILE A 1 104 ? -12.051 0.648 -5.934 1.00 97.06 104 ILE A O 1
ATOM 887 N N . ILE A 1 105 ? -10.362 -0.106 -7.201 1.00 96.69 105 ILE A N 1
ATOM 888 C CA . ILE A 1 105 ? -11.224 -0.504 -8.329 1.00 96.69 105 ILE A CA 1
ATOM 889 C C . ILE A 1 105 ? -11.945 -1.842 -8.099 1.00 96.69 105 ILE A C 1
ATOM 891 O O . ILE A 1 105 ? -12.704 -2.268 -8.964 1.00 96.69 105 ILE A O 1
ATOM 895 N N . GLY A 1 106 ? -11.716 -2.504 -6.959 1.00 93.88 106 GLY A N 1
ATOM 896 C CA . GLY A 1 106 ? -12.396 -3.744 -6.594 1.00 93.88 106 GLY A CA 1
ATOM 897 C C . GLY A 1 106 ? -11.847 -4.997 -7.276 1.00 93.88 106 GLY A C 1
ATOM 898 O O . GLY A 1 106 ? -12.619 -5.898 -7.569 1.00 93.88 106 GLY A O 1
ATOM 899 N N . LEU A 1 107 ? -10.537 -5.082 -7.542 1.00 94.88 107 LEU A N 1
ATOM 900 C CA . LEU A 1 107 ? -9.945 -6.279 -8.150 1.00 94.88 107 LEU A CA 1
ATOM 901 C C . LEU A 1 107 ? -9.971 -7.484 -7.187 1.00 94.88 107 LEU A C 1
ATOM 903 O O . LEU A 1 107 ? -9.463 -7.405 -6.062 1.00 94.88 107 LEU A O 1
ATOM 907 N N . HIS A 1 108 ? -10.448 -8.634 -7.653 1.00 90.38 108 HIS A N 1
ATOM 908 C CA . HIS A 1 108 ? -10.575 -9.883 -6.903 1.00 90.38 108 HIS A CA 1
ATOM 909 C C . HIS A 1 108 ? -9.706 -11.022 -7.470 1.00 90.38 108 HIS A C 1
ATOM 911 O O . HIS A 1 108 ? -9.261 -10.975 -8.617 1.00 90.38 108 HIS A O 1
ATOM 917 N N . PRO A 1 109 ? -9.411 -12.069 -6.671 1.00 90.12 109 PRO A N 1
ATOM 918 C CA . PRO A 1 109 ? -8.792 -13.284 -7.195 1.00 90.12 109 PRO A CA 1
ATOM 919 C C . PRO A 1 109 ? -9.608 -13.867 -8.356 1.00 90.12 109 PRO A C 1
ATOM 921 O O . PRO A 1 109 ? -10.812 -14.065 -8.225 1.00 90.12 109 PRO A O 1
ATOM 924 N N . GLY A 1 110 ? -8.938 -14.158 -9.470 1.00 95.00 110 GLY A N 1
ATOM 925 C CA . GLY A 1 110 ? -9.572 -14.625 -10.707 1.00 95.00 110 GLY A CA 1
ATOM 926 C C . GLY A 1 110 ? -9.746 -13.535 -11.768 1.00 95.00 110 GLY A C 1
ATOM 927 O O . GLY A 1 110 ? -9.874 -13.874 -12.943 1.00 95.00 110 GLY A O 1
ATOM 928 N N . ASP A 1 111 ? -9.669 -12.257 -11.390 1.00 95.75 111 ASP A N 1
ATOM 929 C CA . ASP A 1 111 ? -9.681 -11.155 -12.351 1.00 95.75 111 ASP A CA 1
ATOM 930 C C . ASP A 1 111 ? -8.364 -11.067 -13.136 1.00 95.75 111 ASP A C 1
ATOM 932 O O . ASP A 1 111 ? -7.299 -11.497 -12.681 1.00 95.75 111 ASP A O 1
ATOM 936 N N . VAL A 1 112 ? -8.432 -10.464 -14.326 1.00 95.44 112 VAL A N 1
ATOM 937 C CA . VAL A 1 112 ? -7.288 -10.300 -15.230 1.00 95.44 112 VAL A CA 1
ATOM 938 C C . VAL A 1 112 ? -6.829 -8.844 -15.243 1.00 95.44 112 VAL A C 1
ATOM 940 O O . VAL A 1 112 ? -7.603 -7.944 -15.561 1.00 95.44 112 VAL A O 1
ATOM 943 N N . VAL A 1 113 ? -5.543 -8.624 -14.960 1.00 92.88 113 VAL A N 1
ATOM 944 C CA . VAL A 1 113 ? -4.873 -7.323 -15.103 1.00 92.88 113 VAL A CA 1
ATOM 945 C C . VAL A 1 113 ? -3.937 -7.379 -16.305 1.00 92.88 113 VAL A C 1
ATOM 947 O O . VAL A 1 113 ? -3.089 -8.265 -16.392 1.00 92.88 113 VAL A O 1
ATOM 950 N N . LEU A 1 114 ? -4.082 -6.423 -17.225 1.00 93.12 114 LEU A N 1
ATOM 951 C CA . LEU A 1 114 ? -3.187 -6.241 -18.364 1.00 93.12 114 LEU A CA 1
ATOM 952 C C . LEU A 1 114 ? -2.384 -4.953 -18.179 1.00 93.12 114 LEU A C 1
ATOM 954 O O . LEU A 1 114 ? -2.949 -3.863 -18.216 1.00 93.12 114 LEU A O 1
ATOM 958 N N . ASP A 1 115 ? -1.069 -5.087 -18.050 1.00 90.88 115 ASP A N 1
ATOM 959 C CA . ASP A 1 115 ? -0.127 -3.975 -18.163 1.00 90.88 115 ASP A CA 1
ATOM 960 C C . ASP A 1 115 ? 0.744 -4.204 -19.412 1.00 90.88 115 ASP A C 1
ATOM 962 O O . ASP A 1 115 ? 1.612 -5.076 -19.408 1.00 90.88 115 ASP A O 1
ATOM 966 N N . PRO A 1 116 ? 0.502 -3.486 -20.524 1.00 90.31 116 PRO A N 1
ATOM 967 C CA . PRO A 1 116 ? 1.288 -3.641 -21.745 1.00 90.31 116 PRO A CA 1
ATOM 968 C C . PRO A 1 116 ? 2.637 -2.899 -21.696 1.00 90.31 116 PRO A C 1
ATOM 970 O O . PRO A 1 116 ? 3.411 -2.988 -22.648 1.00 90.31 116 PRO A O 1
ATOM 973 N N . PHE A 1 117 ? 2.939 -2.176 -20.610 1.00 86.62 117 PHE A N 1
ATOM 974 C CA . PHE A 1 117 ? 4.137 -1.349 -20.447 1.00 86.62 117 PHE A CA 1
ATOM 975 C C . PHE A 1 117 ? 4.860 -1.632 -19.116 1.00 86.62 117 PHE A C 1
ATOM 977 O O . PHE A 1 117 ? 5.360 -0.710 -18.472 1.00 86.62 117 PHE A O 1
ATOM 984 N N . ILE A 1 118 ? 4.987 -2.914 -18.747 1.00 85.19 118 ILE A N 1
ATOM 985 C CA . ILE A 1 118 ? 5.431 -3.381 -17.416 1.00 85.19 118 ILE A CA 1
ATOM 986 C C . ILE A 1 118 ? 6.781 -2.848 -16.912 1.00 85.19 118 ILE A C 1
ATOM 988 O O . ILE A 1 118 ? 7.079 -2.955 -15.723 1.00 85.19 118 ILE A O 1
ATOM 992 N N . GLY A 1 119 ? 7.642 -2.311 -17.781 1.00 85.50 119 GLY A N 1
ATOM 993 C CA . GLY A 1 119 ? 8.970 -1.833 -17.395 1.00 85.50 119 GLY A CA 1
ATOM 994 C C . GLY A 1 119 ? 9.784 -2.925 -16.690 1.00 85.50 119 GLY A C 1
ATOM 995 O O . GLY A 1 119 ? 10.131 -3.933 -17.301 1.00 85.50 119 GLY A O 1
ATOM 996 N N . SER A 1 120 ? 10.083 -2.734 -15.400 1.00 85.94 120 SER A N 1
ATOM 997 C CA . SER A 1 120 ? 10.772 -3.732 -14.564 1.00 85.94 120 SER A CA 1
ATOM 998 C C . SER A 1 120 ? 9.889 -4.900 -14.096 1.00 85.94 120 SER A C 1
ATOM 1000 O O . SER A 1 120 ? 10.412 -5.826 -13.484 1.00 85.94 120 SER A O 1
ATOM 1002 N N . GLY A 1 121 ? 8.579 -4.870 -14.354 1.00 85.88 121 GLY A N 1
ATOM 1003 C CA . GLY A 1 121 ? 7.628 -5.916 -13.966 1.00 85.88 121 GLY A CA 1
ATOM 1004 C C . GLY A 1 121 ? 7.431 -6.007 -12.455 1.00 85.88 121 GLY A C 1
ATOM 1005 O O . GLY A 1 121 ? 7.591 -7.086 -11.887 1.00 85.88 121 GLY A O 1
ATOM 1006 N N . THR A 1 122 ? 7.218 -4.865 -11.795 1.00 85.81 122 THR A N 1
ATOM 1007 C CA . THR A 1 122 ? 6.931 -4.778 -10.349 1.00 85.81 122 THR A CA 1
ATOM 1008 C C . THR A 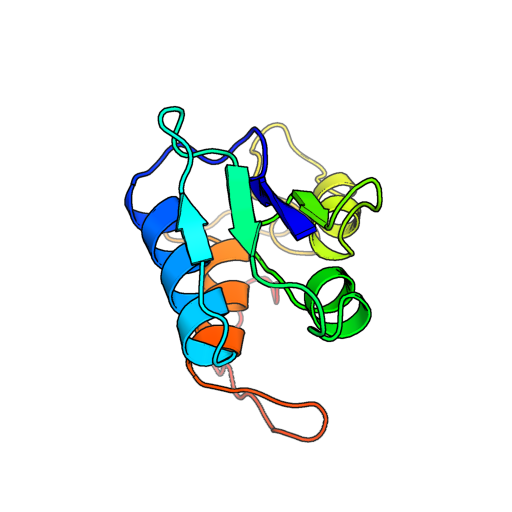1 122 ? 5.443 -4.854 -10.107 1.00 85.81 122 THR A C 1
ATOM 1010 O O . THR A 1 122 ? 5.053 -5.651 -9.230 1.00 85.81 122 THR A O 1
#

Radius of gyration: 14.64 Å; chains: 1; bounding box: 36×28×38 Å

Organism: NCBI:txid412755

pLDDT: mean 91.8, std 6.11, range [67.0, 98.19]

Secondary structure (DSSP, 8-state):
-EEEE-TT--SHHHHHHHHHHHHHTT--EEE-TTSSEEEE-TTS-HHHHHHH-SSEEEETTEEPHHHHHHTT--SSSTT--TTTTSS--TT---HHHHHHHHHHTT--TT-----TT-TTT-

InterPro domains:
  IPR029063 S-adenosyl-L-methionine-dependent methyltransferase superfamily [G3DSA:3.40.50.150] (87-122)
  IPR029063 S-adenosyl-L-methionine-dependent methyltransferase superfamily [SSF53335] (56-122)

Foldseek 3Di:
DKWFFDPPPDDPVLLVLQVLLCVLVVWDWDADPVSGMIDTDPPDDVVCCQEQALTTQDDVVHGHPNVVQQVQAPDPDSQRGDQNVVDDDPDDDRVSSVSSVCSSVPPDPPDDDDDPCCPSVD

Sequence (122 aa):
MQLRLHDNVQFIYELVMAQRELAAAGIDFEVSEDLRVFEVQDGLDPERLLRRSAYFKSVGEELTDYHFIQQYNRTRSVNQYLTHWFYPYKGKFHPQMIRALLNIIGLHPGDVVLDPFIGSGT